Protein AF-A0A3C0BPA7-F1 (afdb_monomer)

Radius of gyration: 24.8 Å; Cα contacts (8 Å, |Δi|>4): 128; chains: 1; bounding box: 47×26×80 Å

Solvent-accessible surface area (backbone atoms only — not comparable to full-atom values): 7140 Å² total; per-residue (Å²): 140,68,81,61,56,61,61,52,55,52,53,59,57,46,54,59,53,50,54,53,51,51,59,47,48,57,52,46,53,56,59,72,69,52,81,65,97,70,80,82,76,72,94,75,88,63,90,46,69,28,39,39,36,44,50,26,24,32,47,75,87,90,47,78,56,41,78,62,42,65,53,72,45,62,53,100,63,88,81,84,88,82,79,65,90,89,68,36,65,70,54,54,58,41,43,72,71,49,77,48,83,66,78,39,62,50,47,24,46,33,83,42,65,69,123

Nearest PDB structures (foldseek):
  9g2k-assembly1_B  TM=8.058E-01  e=7.611E-07  Mycolicibac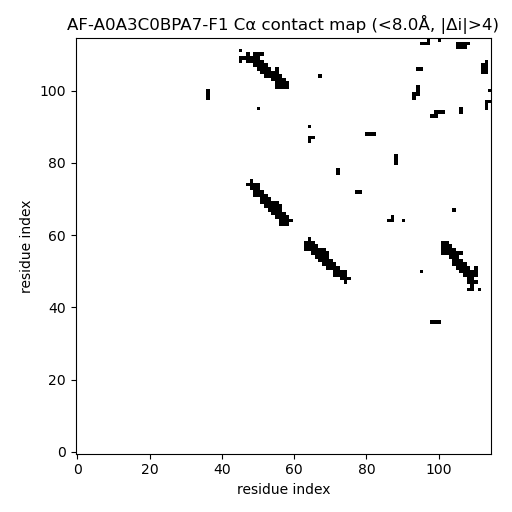terium thermoresistibile ATCC 19527
  9g2s-assembly1_B  TM=8.001E-01  e=3.965E-06  Mycolicibacterium thermoresistibile ATCC 19527
  9fw3-assembly1_B  TM=7.958E-01  e=5.111E-06  Mycolicibacterium thermoresistibile ATCC 19527
  9g2t-assembly1_B  TM=7.318E-01  e=5.111E-06  Mycolicibacterium thermoresistibile ATCC 19527
  1v43-assembly1_A  TM=8.867E-01  e=1.010E-04  Pyrococcus horikoshii

Foldseek 3Di:
DPPVVVVVVVVVVVVVVVVVVVVVVVVVVVVVPDDDLDDPDDDDDAPFFKKWWAQFWADDPPDTQDGGDTDIHHGPDDDDDDDDPSNCPVVVVCVQVVVDDTPDTFMDTNNHTPD

Sequence (115 aa):
AFQLVAPLLILSGITAQIRVADAALDRYDALRESTLIDDGGKDIVLPRYDIEFSSVRFGYERKDVLKDISFTVPERSMTALVGKSGCGKSTIVNLIARFWDVRSGSIKIGGVDVR

Secondary structure (DSSP, 8-state):
--TTHHHHHHHHHHHHHHHHHHHHHHHHHHHHTPPPS-SS------S---EEEEEEEEEETTEEEEEEEEEEE-TT-------STTSSHHHHHHHHTTSS--SEEEEEETTEE--

Mean predicted aligned error: 7.1 Å

Structure (mmCIF, N/CA/C/O backbone):
data_AF-A0A3C0BPA7-F1
#
_entry.id   AF-A0A3C0BPA7-F1
#
loop_
_atom_site.group_PDB
_atom_site.id
_atom_site.type_symbol
_atom_site.label_atom_id
_atom_site.label_alt_id
_atom_site.label_comp_id
_atom_site.label_asym_id
_atom_site.label_entity_id
_atom_site.label_seq_id
_atom_site.pdbx_PDB_ins_code
_atom_site.Cartn_x
_atom_site.Cartn_y
_atom_site.Cartn_z
_atom_site.occupancy
_atom_site.B_iso_or_equiv
_atom_site.auth_seq_id
_atom_site.auth_comp_id
_atom_site.auth_asym_id
_atom_site.auth_atom_id
_atom_site.pdbx_PDB_model_num
ATOM 1 N N . ALA A 1 1 ? 23.042 13.719 -62.025 1.00 57.81 1 ALA A N 1
ATOM 2 C CA . ALA A 1 1 ? 23.318 12.607 -61.089 1.00 57.81 1 ALA A CA 1
ATOM 3 C C . ALA A 1 1 ? 23.203 12.972 -59.591 1.00 57.81 1 ALA A C 1
ATOM 5 O O . ALA A 1 1 ? 23.304 12.071 -58.775 1.00 57.81 1 ALA A O 1
ATOM 6 N N . PHE A 1 2 ? 22.929 14.230 -59.194 1.00 64.19 2 PHE A N 1
ATOM 7 C CA . PHE A 1 2 ? 22.867 14.651 -57.772 1.00 64.19 2 PHE A CA 1
ATOM 8 C C . PHE A 1 2 ? 21.454 14.753 -57.153 1.00 64.19 2 PHE A C 1
ATOM 10 O O . PHE A 1 2 ? 21.323 15.038 -55.967 1.00 64.19 2 PHE A O 1
ATOM 17 N N . GLN A 1 3 ? 20.385 14.507 -57.916 1.00 74.94 3 GLN A N 1
ATOM 18 C CA . GLN A 1 3 ? 19.006 14.766 -57.465 1.00 74.94 3 GLN A CA 1
ATOM 19 C C . GLN A 1 3 ? 18.483 13.802 -56.384 1.00 74.94 3 GLN A C 1
ATOM 21 O O . GLN A 1 3 ? 17.486 14.108 -55.741 1.00 74.94 3 GLN A O 1
ATOM 26 N N . LEU A 1 4 ? 19.154 12.669 -56.148 1.00 80.69 4 LEU A N 1
ATOM 27 C CA . LEU A 1 4 ? 18.721 11.670 -55.162 1.00 80.69 4 LEU A CA 1
ATOM 28 C C . LEU A 1 4 ? 19.307 11.883 -53.761 1.00 80.69 4 LEU A C 1
ATOM 30 O O . LEU A 1 4 ? 18.773 11.337 -52.804 1.00 80.69 4 LEU A O 1
ATOM 34 N N . VAL A 1 5 ? 20.355 12.699 -53.611 1.00 84.62 5 VAL A N 1
ATOM 35 C CA . VAL A 1 5 ? 21.038 12.888 -52.318 1.00 84.62 5 VAL A CA 1
ATOM 36 C C . VAL A 1 5 ? 20.150 13.634 -51.317 1.00 84.62 5 VAL A C 1
ATOM 38 O O . VAL A 1 5 ? 20.037 13.219 -50.168 1.00 84.62 5 VAL A O 1
ATOM 41 N N . ALA A 1 6 ? 19.473 14.701 -51.752 1.00 83.19 6 ALA A N 1
ATOM 42 C CA . ALA A 1 6 ? 18.606 15.492 -50.877 1.00 83.19 6 ALA A CA 1
ATOM 43 C C . ALA A 1 6 ? 17.372 14.710 -50.365 1.00 83.19 6 ALA A C 1
ATOM 45 O O . ALA A 1 6 ? 17.155 14.712 -49.153 1.00 83.19 6 ALA A O 1
ATOM 46 N N . PRO A 1 7 ? 16.610 13.973 -51.204 1.00 84.06 7 PRO A N 1
ATOM 47 C CA . PRO A 1 7 ? 15.542 13.093 -50.722 1.00 84.06 7 PRO A CA 1
ATOM 48 C C . PRO A 1 7 ? 16.030 12.027 -49.732 1.00 84.06 7 PRO A C 1
ATOM 50 O O . PRO A 1 7 ? 15.355 11.755 -48.742 1.00 84.06 7 PRO A O 1
ATOM 53 N N . LEU A 1 8 ? 17.219 11.455 -49.960 1.00 85.44 8 LEU A N 1
ATOM 54 C CA . LEU A 1 8 ? 17.790 10.431 -49.081 1.00 85.44 8 LEU A CA 1
ATOM 55 C C . LEU A 1 8 ? 18.153 10.989 -47.695 1.00 85.44 8 LEU A C 1
ATOM 57 O O . LEU A 1 8 ? 17.925 10.328 -46.685 1.00 85.44 8 LEU A O 1
ATOM 61 N N . LEU A 1 9 ? 18.689 12.213 -47.643 1.00 82.38 9 LEU A N 1
ATOM 62 C CA . LEU A 1 9 ? 19.013 12.908 -46.392 1.00 82.38 9 LEU A CA 1
ATOM 63 C C . LEU A 1 9 ? 17.760 13.329 -45.609 1.00 82.38 9 LEU A C 1
ATOM 65 O O . LEU A 1 9 ? 17.761 13.307 -44.382 1.00 82.38 9 LEU A O 1
ATOM 69 N N . ILE A 1 10 ? 16.671 13.681 -46.297 1.00 84.12 10 ILE A N 1
ATOM 70 C CA . ILE A 1 10 ? 15.385 13.963 -45.641 1.00 84.12 10 ILE A CA 1
ATOM 71 C C . ILE A 1 10 ? 14.807 12.672 -45.040 1.00 84.12 10 ILE A C 1
ATOM 73 O O . ILE A 1 10 ? 14.406 12.658 -43.876 1.00 84.12 10 ILE A O 1
ATOM 77 N N . LEU A 1 11 ? 14.827 11.564 -45.791 1.00 83.62 11 LEU A N 1
ATOM 78 C CA . LEU A 1 11 ? 14.376 10.252 -45.309 1.00 83.62 11 LEU A CA 1
ATOM 79 C C . LEU A 1 11 ? 15.194 9.751 -44.105 1.00 83.62 11 LEU A C 1
ATOM 81 O O . LEU A 1 11 ? 14.627 9.195 -43.158 1.00 83.62 11 LEU A O 1
ATOM 85 N N . SER A 1 12 ? 16.510 9.985 -44.092 1.00 82.38 12 SER A N 1
ATOM 86 C CA . SER A 1 12 ? 17.352 9.614 -42.948 1.00 82.38 12 SER A CA 1
ATOM 87 C C . SER A 1 12 ? 17.001 10.417 -41.688 1.00 82.38 12 SER A C 1
ATOM 89 O O . SER A 1 12 ? 16.960 9.846 -40.597 1.00 82.38 12 SER A O 1
ATOM 91 N N . GLY A 1 13 ? 16.646 11.700 -41.830 1.00 82.69 13 GLY A N 1
ATOM 92 C CA . GLY A 1 13 ? 16.157 12.538 -40.730 1.00 82.69 13 GLY A CA 1
ATOM 93 C C . GLY A 1 13 ? 14.803 12.086 -40.168 1.00 82.69 13 GLY A C 1
ATOM 94 O O . GLY A 1 13 ? 14.609 12.067 -38.951 1.00 82.69 13 GLY A O 1
ATOM 95 N N . ILE A 1 14 ? 13.885 11.645 -41.036 1.00 90.00 14 ILE A N 1
ATOM 96 C CA . ILE A 1 14 ? 12.544 11.173 -40.642 1.00 90.00 14 ILE A CA 1
ATOM 97 C C . ILE A 1 14 ? 12.610 9.855 -39.856 1.00 90.00 14 ILE A C 1
ATOM 99 O O . ILE A 1 14 ? 11.799 9.629 -38.960 1.00 90.00 14 ILE A O 1
ATOM 103 N N . THR A 1 15 ? 13.608 9.004 -40.109 1.00 88.25 15 THR A N 1
ATOM 104 C CA . THR A 1 15 ? 13.751 7.708 -39.416 1.00 88.25 15 THR A CA 1
ATOM 105 C C . THR A 1 15 ? 13.853 7.870 -37.892 1.00 88.25 15 THR A C 1
ATOM 107 O O . THR A 1 15 ? 13.307 7.069 -37.131 1.00 88.25 15 THR A O 1
ATOM 110 N N . ALA A 1 16 ? 14.519 8.928 -37.416 1.00 86.56 16 ALA A N 1
ATOM 111 C CA . ALA A 1 16 ? 14.576 9.232 -35.988 1.00 86.56 16 ALA A CA 1
ATOM 112 C C . ALA A 1 16 ? 13.202 9.643 -35.431 1.00 86.56 16 ALA A C 1
ATOM 114 O O . ALA A 1 16 ? 12.836 9.199 -34.345 1.00 86.56 16 ALA A O 1
ATOM 115 N N . GLN A 1 17 ? 12.431 10.432 -36.184 1.00 90.62 17 GLN A N 1
ATOM 116 C CA . GLN A 1 17 ? 11.088 10.858 -35.784 1.00 90.62 17 GLN A CA 1
ATOM 117 C C . GLN A 1 17 ? 10.099 9.692 -35.739 1.00 90.62 17 GLN A C 1
ATOM 119 O O . GLN A 1 17 ? 9.330 9.602 -34.786 1.00 90.62 17 GLN A O 1
ATOM 124 N N . ILE A 1 18 ? 10.168 8.766 -36.701 1.00 94.00 18 ILE A N 1
ATOM 125 C CA . ILE A 1 18 ? 9.340 7.551 -36.706 1.00 94.00 18 ILE A CA 1
ATOM 126 C C . ILE A 1 18 ? 9.581 6.736 -35.432 1.00 94.00 1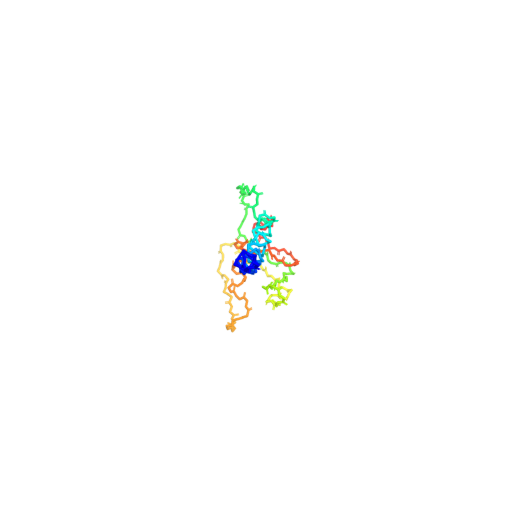8 ILE A C 1
ATOM 128 O O . ILE A 1 18 ? 8.622 6.376 -34.764 1.00 94.00 18 ILE A O 1
ATOM 132 N N . ARG A 1 19 ? 10.842 6.519 -35.030 1.00 93.81 19 ARG A N 1
ATOM 133 C CA . ARG A 1 19 ? 11.152 5.777 -33.791 1.00 93.81 19 ARG A CA 1
ATOM 134 C C . ARG A 1 19 ? 10.611 6.451 -32.531 1.00 93.81 19 ARG A C 1
ATOM 136 O O . ARG A 1 19 ? 10.200 5.770 -31.599 1.00 93.81 19 ARG A O 1
ATOM 143 N N . VAL A 1 20 ? 10.632 7.783 -32.482 1.00 95.06 20 VAL A N 1
ATOM 144 C CA . VAL A 1 20 ? 10.063 8.532 -31.351 1.00 95.06 20 VAL A CA 1
ATOM 145 C C . VAL A 1 20 ? 8.541 8.407 -31.324 1.00 95.06 20 VAL A C 1
ATOM 147 O O . VAL A 1 20 ? 7.979 8.233 -30.245 1.00 95.06 20 VAL A O 1
ATOM 150 N N . ALA A 1 21 ? 7.890 8.487 -32.487 1.00 95.94 21 ALA A N 1
ATOM 151 C CA . ALA A 1 21 ? 6.448 8.305 -32.603 1.00 95.94 21 ALA A CA 1
ATOM 152 C C . ALA A 1 21 ? 6.029 6.893 -32.174 1.00 95.94 21 ALA A C 1
ATOM 154 O O . ALA A 1 21 ? 5.111 6.760 -31.375 1.00 95.94 21 ALA A O 1
ATOM 155 N N . ASP A 1 22 ? 6.759 5.870 -32.615 1.00 96.2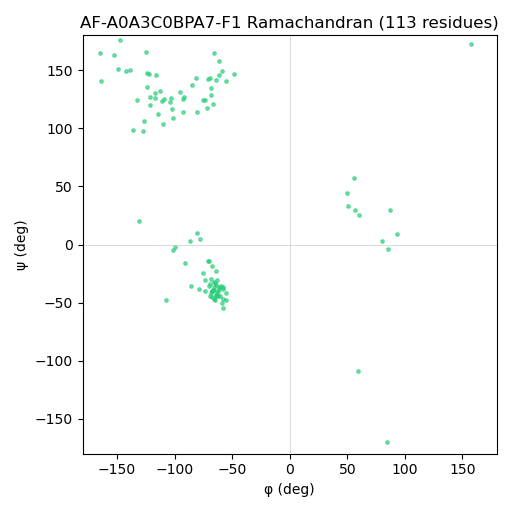5 22 ASP A N 1
ATOM 156 C CA . ASP A 1 22 ? 6.514 4.467 -32.267 1.00 96.25 22 ASP A CA 1
ATOM 157 C C . ASP A 1 22 ? 6.586 4.247 -30.747 1.00 96.25 22 ASP A C 1
ATOM 159 O O . ASP A 1 22 ? 5.620 3.832 -30.118 1.00 96.25 22 ASP A O 1
ATOM 163 N N . ALA A 1 23 ? 7.661 4.718 -30.104 1.00 95.56 23 ALA A N 1
ATOM 164 C CA . ALA A 1 23 ? 7.803 4.637 -28.649 1.00 95.56 23 ALA A CA 1
ATOM 165 C C . ALA A 1 23 ? 6.744 5.447 -27.871 1.00 95.56 23 ALA A C 1
ATOM 167 O O . ALA A 1 23 ? 6.526 5.212 -26.679 1.00 95.56 23 ALA A O 1
ATOM 168 N N . ALA A 1 24 ? 6.140 6.466 -28.490 1.00 95.50 24 ALA A N 1
ATOM 169 C CA . ALA A 1 24 ? 5.036 7.209 -27.894 1.00 95.50 24 ALA A CA 1
ATOM 170 C C . ALA A 1 24 ? 3.712 6.445 -28.019 1.00 95.50 24 ALA A C 1
ATOM 172 O O . ALA A 1 24 ? 2.939 6.450 -27.061 1.00 95.50 24 ALA A O 1
ATOM 173 N N . LEU A 1 25 ? 3.485 5.773 -29.151 1.00 95.56 25 LEU A N 1
ATOM 174 C CA . LEU A 1 25 ? 2.339 4.891 -29.359 1.00 95.56 25 LEU A CA 1
ATOM 175 C C . LEU A 1 25 ? 2.389 3.693 -28.407 1.00 95.56 25 LEU A C 1
ATOM 177 O O . LEU A 1 25 ? 1.408 3.460 -27.712 1.00 95.56 25 LEU A O 1
ATOM 181 N N . ASP A 1 26 ? 3.551 3.060 -28.230 1.00 95.06 26 ASP A N 1
ATOM 182 C CA . ASP A 1 26 ? 3.725 1.969 -27.257 1.00 95.06 26 ASP A CA 1
ATOM 183 C C . ASP A 1 26 ? 3.319 2.387 -25.831 1.00 95.06 26 ASP A C 1
ATOM 185 O O . ASP A 1 26 ? 2.660 1.646 -25.099 1.00 95.06 26 ASP A O 1
ATOM 189 N N . ARG A 1 27 ? 3.688 3.607 -25.411 1.00 92.38 27 ARG A N 1
ATOM 190 C CA . ARG A 1 27 ? 3.285 4.148 -24.099 1.00 92.38 27 ARG A CA 1
ATOM 191 C C . ARG A 1 27 ? 1.798 4.477 -24.038 1.00 92.38 27 ARG A C 1
ATOM 193 O O . ARG A 1 27 ? 1.200 4.340 -22.973 1.00 92.38 27 ARG A O 1
ATOM 200 N N . TYR A 1 28 ? 1.222 4.950 -25.139 1.00 93.94 28 TYR A N 1
ATOM 201 C CA . TYR A 1 28 ? -0.205 5.229 -25.228 1.00 93.94 28 TYR A CA 1
ATOM 202 C C . TYR A 1 28 ? -1.022 3.943 -25.090 1.00 93.94 28 TYR A C 1
ATOM 204 O O . TYR A 1 28 ? -1.942 3.904 -24.274 1.00 93.94 28 TYR A O 1
ATOM 212 N N . ASP A 1 29 ? -0.650 2.889 -25.812 1.00 92.06 29 ASP A N 1
ATOM 213 C CA . ASP A 1 29 ? -1.342 1.604 -25.750 1.00 92.06 29 ASP A CA 1
ATOM 214 C C . ASP A 1 29 ? -1.228 0.989 -24.348 1.00 92.06 29 ASP A C 1
ATOM 216 O O . ASP A 1 29 ? -2.239 0.591 -23.769 1.00 92.06 29 ASP A O 1
ATOM 220 N N . ALA A 1 30 ? -0.049 1.059 -23.717 1.00 88.50 30 ALA A N 1
ATOM 221 C CA . ALA A 1 30 ? 0.134 0.617 -22.332 1.00 88.50 30 ALA A CA 1
ATOM 222 C C . ALA A 1 30 ? -0.753 1.371 -21.318 1.00 88.50 30 ALA A C 1
ATOM 224 O O . ALA A 1 30 ? -1.215 0.785 -20.339 1.00 88.50 30 ALA A O 1
ATOM 225 N N . LEU A 1 31 ? -0.996 2.671 -21.526 1.00 88.56 31 LEU A N 1
ATOM 226 C CA . LEU A 1 31 ? -1.915 3.450 -20.687 1.00 88.56 31 LEU A CA 1
ATOM 227 C C . LEU A 1 31 ? -3.375 3.095 -20.967 1.00 88.56 31 LEU A C 1
ATOM 229 O O . LEU A 1 31 ? -4.174 2.999 -20.036 1.00 88.56 31 LEU A O 1
ATOM 233 N N . ARG A 1 32 ? -3.727 2.899 -22.238 1.00 87.69 32 ARG A N 1
ATOM 234 C CA . ARG A 1 32 ? -5.085 2.559 -22.661 1.00 87.69 32 ARG A CA 1
ATOM 235 C C . ARG A 1 32 ? -5.534 1.200 -22.123 1.00 87.69 32 ARG A C 1
ATOM 237 O O . ARG A 1 32 ? -6.704 1.046 -21.794 1.00 87.69 32 ARG A 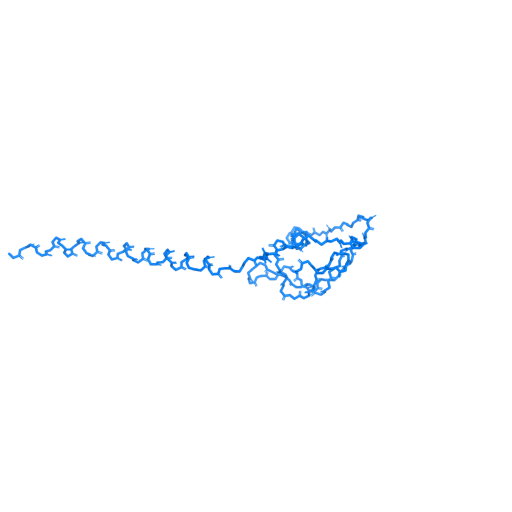O 1
ATOM 244 N N . GLU A 1 33 ? -4.618 0.243 -22.022 1.00 83.75 33 GLU A N 1
ATOM 245 C CA . GLU A 1 33 ? -4.877 -1.101 -21.490 1.00 83.75 33 GLU A CA 1
ATOM 246 C C . GLU A 1 33 ? -4.735 -1.193 -19.961 1.00 83.75 33 GLU A C 1
ATOM 248 O O . GLU A 1 33 ? -4.875 -2.274 -19.386 1.00 83.75 33 GLU A O 1
ATOM 253 N N . SER A 1 34 ? -4.459 -0.078 -19.276 1.00 82.81 34 SER A N 1
ATOM 254 C CA . SER A 1 34 ? -4.301 -0.097 -17.823 1.00 82.81 34 SER A CA 1
ATOM 255 C C . SER A 1 34 ? -5.628 -0.377 -17.111 1.00 82.81 34 SER A C 1
ATOM 257 O O . SER A 1 34 ? -6.672 0.195 -17.421 1.00 82.81 34 SER A O 1
ATOM 259 N N . THR A 1 35 ? -5.587 -1.270 -16.123 1.00 78.88 35 THR A N 1
ATOM 260 C CA . THR A 1 35 ? -6.734 -1.557 -15.260 1.00 78.88 35 THR A CA 1
ATOM 261 C C . THR A 1 35 ? -6.926 -0.422 -14.260 1.00 78.88 35 THR A C 1
ATOM 263 O O . THR A 1 35 ? -6.007 -0.111 -13.496 1.00 78.88 35 THR A O 1
ATOM 266 N N . LEU A 1 36 ? -8.120 0.167 -14.228 1.00 80.50 36 LEU A N 1
ATOM 267 C CA . LEU A 1 36 ? -8.510 1.090 -13.165 1.00 80.50 36 LEU A CA 1
ATOM 268 C C . LEU A 1 36 ? -8.723 0.308 -11.861 1.00 80.50 36 LEU A C 1
ATOM 270 O O . LEU A 1 36 ? -9.219 -0.816 -11.877 1.00 80.50 36 LEU A O 1
ATOM 274 N N . ILE A 1 37 ? -8.333 0.903 -10.731 1.00 80.50 37 ILE A N 1
ATOM 275 C CA . ILE A 1 37 ? -8.480 0.284 -9.398 1.00 80.50 37 ILE A CA 1
ATOM 276 C C . ILE A 1 37 ? -9.960 0.115 -9.028 1.00 80.50 37 ILE A C 1
ATOM 278 O O . ILE A 1 37 ? -10.320 -0.839 -8.338 1.00 80.50 37 ILE A O 1
ATOM 282 N N . ASP A 1 38 ? -10.799 1.035 -9.502 1.00 79.25 38 ASP A N 1
ATOM 283 C CA . ASP A 1 38 ? -12.244 1.004 -9.334 1.00 79.25 38 ASP A CA 1
ATOM 284 C C . ASP A 1 38 ? -12.916 1.365 -10.666 1.00 79.25 38 ASP A C 1
ATOM 286 O O . ASP A 1 38 ? -12.983 2.535 -11.048 1.00 79.25 38 ASP A O 1
ATOM 290 N N . ASP A 1 39 ? -13.347 0.342 -11.406 1.00 73.38 39 ASP A N 1
ATOM 291 C CA . ASP A 1 39 ? -14.149 0.486 -12.622 1.00 73.38 39 ASP A CA 1
ATOM 292 C C . ASP A 1 39 ? -15.570 -0.016 -12.338 1.00 73.38 39 ASP A C 1
ATOM 294 O O . ASP A 1 39 ? -15.817 -1.219 -12.229 1.00 73.38 39 ASP A O 1
ATOM 298 N N . GLY A 1 40 ? -16.508 0.918 -12.159 1.00 78.31 40 GLY A N 1
ATOM 299 C CA . GLY A 1 40 ? -17.897 0.597 -11.819 1.00 78.31 40 GLY A CA 1
ATOM 300 C C . GLY A 1 40 ? -18.186 0.441 -10.321 1.00 78.31 40 GLY A C 1
ATOM 301 O O . GLY A 1 40 ? -19.099 -0.310 -9.957 1.00 78.31 40 GLY A O 1
ATOM 302 N N . GLY A 1 41 ? -17.442 1.153 -9.470 1.00 80.25 41 GLY A N 1
ATOM 303 C CA . GLY A 1 41 ? -17.675 1.244 -8.030 1.00 80.25 41 GLY A CA 1
ATOM 304 C C . GLY A 1 41 ? -19.125 1.555 -7.664 1.00 80.25 41 GLY A C 1
ATOM 305 O O . GLY A 1 41 ? -19.857 2.237 -8.387 1.00 80.25 41 GLY A O 1
ATOM 306 N N . LYS A 1 42 ? -19.562 1.013 -6.527 1.00 84.62 42 LYS A N 1
ATOM 307 C CA . LYS A 1 42 ? -20.923 1.175 -6.006 1.00 84.62 42 LYS A CA 1
ATOM 308 C C . LYS A 1 42 ? -20.870 1.786 -4.621 1.00 84.62 42 LYS A C 1
ATOM 310 O O . LYS A 1 42 ? -19.993 1.447 -3.830 1.00 84.62 42 LYS A O 1
ATOM 315 N N . ASP A 1 43 ? -21.869 2.598 -4.305 1.00 87.94 43 ASP A N 1
ATOM 316 C CA . ASP A 1 43 ? -22.071 3.052 -2.937 1.00 87.94 43 ASP A CA 1
ATOM 317 C C . ASP A 1 43 ? -22.462 1.862 -2.058 1.00 87.94 43 ASP A C 1
ATOM 319 O O . ASP A 1 43 ? -23.460 1.176 -2.298 1.00 87.94 43 ASP A O 1
ATOM 323 N N . ILE A 1 44 ? -21.655 1.614 -1.029 1.00 90.62 44 ILE A N 1
ATOM 324 C CA . ILE A 1 44 ? -21.877 0.544 -0.060 1.00 90.62 44 ILE A CA 1
ATOM 325 C C . ILE A 1 44 ? -22.243 1.180 1.276 1.00 90.62 44 ILE A C 1
ATOM 327 O O . ILE A 1 44 ? -21.486 1.970 1.840 1.00 90.62 44 ILE A O 1
ATOM 331 N N . VAL A 1 45 ? -23.401 0.801 1.814 1.00 92.62 45 VAL A N 1
ATOM 332 C CA . VAL A 1 45 ? -23.782 1.161 3.182 1.00 92.62 45 VAL A CA 1
ATOM 333 C C . VAL A 1 45 ? -23.089 0.201 4.142 1.00 92.62 45 VAL A C 1
ATOM 335 O O . VAL A 1 45 ? -23.372 -0.998 4.147 1.00 92.62 45 VAL A O 1
ATOM 338 N N . LEU A 1 46 ? -22.179 0.730 4.957 1.00 93.69 46 LEU A N 1
ATOM 339 C CA . LEU A 1 46 ? -21.434 -0.066 5.926 1.00 93.69 46 LEU A CA 1
ATOM 340 C C . LEU A 1 46 ? -22.228 -0.240 7.233 1.00 93.69 46 LEU A C 1
ATOM 342 O O . LEU A 1 46 ? -22.790 0.732 7.743 1.00 93.69 46 LEU A O 1
ATOM 346 N N . PRO A 1 47 ? -22.256 -1.451 7.821 1.00 90.62 47 PRO A N 1
ATOM 347 C CA . PRO A 1 47 ? -22.944 -1.695 9.091 1.00 90.62 47 PRO A CA 1
ATOM 348 C C . PRO A 1 47 ? -22.170 -1.156 10.307 1.00 90.62 47 PRO A C 1
ATOM 350 O O . PRO A 1 47 ? -22.767 -0.893 11.349 1.00 90.62 47 PRO A O 1
ATOM 353 N N . ARG A 1 48 ? -20.844 -1.018 10.186 1.00 95.75 48 ARG A N 1
ATOM 354 C CA . ARG A 1 48 ? -19.904 -0.497 11.193 1.00 95.75 48 ARG A CA 1
ATOM 355 C C . ARG A 1 48 ? -18.750 0.226 10.495 1.00 95.75 48 ARG A C 1
ATOM 357 O O . ARG A 1 48 ? -18.675 0.221 9.271 1.00 95.75 48 ARG A O 1
ATOM 364 N N . TYR A 1 49 ? -17.847 0.822 11.272 1.00 96.19 49 TYR A N 1
ATOM 365 C CA . TYR A 1 49 ? -16.716 1.606 10.753 1.00 96.19 49 TYR A CA 1
ATOM 366 C C . TYR A 1 49 ? -15.366 1.223 11.376 1.00 96.19 49 TYR A C 1
ATOM 368 O O . TYR A 1 49 ? -14.430 2.019 11.361 1.00 96.19 49 TYR A O 1
ATOM 376 N N . ASP A 1 50 ? -15.257 0.030 11.962 1.00 97.88 50 ASP A N 1
ATOM 377 C CA . ASP A 1 50 ? -13.971 -0.510 12.393 1.00 97.88 50 ASP A CA 1
ATOM 378 C C . ASP A 1 50 ? -13.105 -0.856 11.175 1.00 97.88 50 ASP A C 1
ATOM 380 O O . ASP A 1 50 ? -13.623 -1.291 10.147 1.00 97.88 50 ASP A O 1
ATOM 384 N N . ILE A 1 51 ? -11.795 -0.630 11.275 1.00 98.25 51 ILE A N 1
ATOM 385 C CA . ILE A 1 51 ? -10.847 -0.903 10.188 1.00 98.25 51 ILE A CA 1
ATOM 386 C C . ILE A 1 51 ? -9.993 -2.099 10.583 1.00 98.25 51 ILE A C 1
ATOM 388 O O . ILE A 1 51 ? -9.343 -2.073 11.628 1.00 98.25 51 ILE A O 1
ATOM 392 N N . GLU A 1 52 ? -9.947 -3.123 9.741 1.00 98.31 52 GLU A N 1
ATOM 393 C CA . GLU A 1 52 ? -9.174 -4.339 9.978 1.00 98.31 52 GLU A CA 1
ATOM 394 C C . GLU A 1 52 ? -8.098 -4.505 8.906 1.00 98.31 52 GLU A C 1
ATOM 396 O O . GLU A 1 52 ? -8.394 -4.515 7.715 1.00 98.31 52 GLU A O 1
ATOM 401 N N 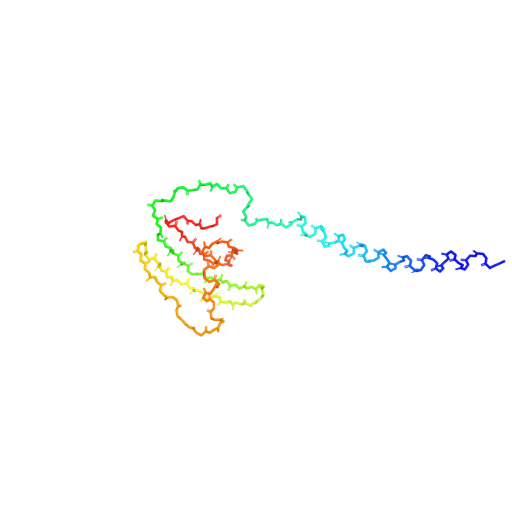. PHE A 1 53 ? -6.850 -4.661 9.339 1.00 98.38 53 PHE A N 1
ATOM 402 C CA . PHE A 1 53 ? -5.745 -5.142 8.518 1.00 98.38 53 PHE A CA 1
ATOM 403 C C . PHE A 1 53 ? -5.488 -6.603 8.883 1.00 98.38 53 PHE A C 1
ATOM 405 O O . PHE A 1 53 ? -5.242 -6.902 10.054 1.00 98.38 53 PHE A O 1
ATOM 412 N N . SER A 1 54 ? -5.484 -7.492 7.889 1.00 98.25 54 SER A N 1
ATOM 413 C CA . SER A 1 54 ? -5.244 -8.927 8.087 1.00 98.25 54 SER A CA 1
ATOM 414 C C . SER A 1 54 ? -4.110 -9.397 7.169 1.00 98.25 54 SER A C 1
ATOM 416 O O . SER A 1 54 ? -4.282 -9.505 5.953 1.00 98.25 54 SER A O 1
ATOM 418 N N . SER A 1 55 ? -2.936 -9.655 7.752 1.00 97.69 55 SER A N 1
ATOM 419 C CA . SER A 1 55 ? -1.718 -10.146 7.086 1.00 97.69 55 SER A CA 1
ATOM 420 C C . SER A 1 55 ? -1.328 -9.363 5.831 1.00 97.69 55 SER A C 1
ATOM 422 O O . SER A 1 55 ? -0.979 -9.913 4.780 1.00 97.69 55 SER A O 1
ATOM 424 N N . VAL A 1 56 ? -1.395 -8.035 5.933 1.00 97.62 56 VAL A N 1
ATOM 425 C CA . VAL A 1 56 ? -1.182 -7.136 4.801 1.00 97.62 56 VAL A CA 1
ATOM 426 C C . VAL A 1 56 ? 0.297 -7.067 4.431 1.00 97.62 56 VAL A C 1
ATOM 428 O O . VAL A 1 56 ? 1.152 -6.689 5.239 1.00 97.62 56 VAL A O 1
ATOM 431 N N . ARG A 1 57 ? 0.601 -7.367 3.163 1.00 96.94 57 ARG A N 1
ATOM 432 C CA . ARG A 1 57 ? 1.906 -7.108 2.539 1.00 96.94 57 ARG A CA 1
ATOM 433 C C . ARG A 1 57 ? 1.737 -6.117 1.397 1.00 96.94 57 ARG A C 1
ATOM 435 O O . ARG A 1 57 ? 0.903 -6.315 0.516 1.00 96.94 57 ARG A O 1
ATOM 442 N N . PHE A 1 58 ? 2.555 -5.072 1.380 1.00 96.62 58 PHE A N 1
ATOM 443 C CA . PHE A 1 58 ? 2.485 -4.025 0.363 1.00 96.62 58 PHE A CA 1
ATOM 444 C C . PHE A 1 58 ? 3.857 -3.412 0.077 1.00 96.62 58 PHE A C 1
ATOM 446 O O . PHE A 1 58 ? 4.708 -3.323 0.965 1.00 96.62 58 PHE A O 1
ATOM 453 N N . GLY A 1 59 ? 4.054 -2.934 -1.151 1.00 94.62 59 GLY A N 1
ATOM 454 C CA . GLY A 1 59 ? 5.246 -2.203 -1.555 1.00 94.62 59 GLY A CA 1
ATOM 455 C C . GLY A 1 59 ? 5.048 -1.441 -2.861 1.00 94.62 59 GLY A C 1
ATOM 456 O O . GLY A 1 59 ? 4.441 -1.975 -3.791 1.00 94.62 59 GLY A O 1
ATOM 457 N N . TYR A 1 60 ? 5.600 -0.228 -2.944 1.00 91.06 60 TYR A N 1
ATOM 458 C CA . TYR A 1 60 ? 5.660 0.535 -4.191 1.00 91.06 60 TYR A CA 1
ATOM 459 C C . TYR A 1 60 ? 6.690 -0.133 -5.122 1.00 91.06 60 TYR A C 1
ATOM 461 O O . TYR A 1 60 ? 7.866 -0.264 -4.773 1.00 91.06 60 TYR A O 1
ATOM 469 N N . GLU A 1 61 ? 6.233 -0.625 -6.276 1.00 85.50 61 GLU A N 1
ATOM 470 C CA . GLU A 1 61 ? 7.029 -1.354 -7.280 1.00 85.50 61 GLU A CA 1
ATOM 471 C C . GLU A 1 61 ? 7.706 -2.636 -6.764 1.00 85.50 61 GLU A C 1
ATOM 473 O O . GLU A 1 61 ? 7.036 -3.634 -6.535 1.00 85.50 61 GLU A O 1
ATOM 478 N N . ARG A 1 62 ? 9.037 -2.656 -6.601 1.00 84.19 62 ARG A N 1
ATOM 479 C CA . ARG A 1 62 ? 9.805 -3.830 -6.138 1.00 84.19 62 ARG A CA 1
ATOM 480 C C . ARG A 1 62 ? 10.195 -3.755 -4.662 1.00 84.19 62 ARG A C 1
ATOM 482 O O . ARG A 1 62 ? 10.763 -4.709 -4.140 1.00 84.19 62 ARG A O 1
ATOM 489 N N . LYS A 1 63 ? 9.908 -2.643 -3.976 1.00 89.19 63 LYS A N 1
ATOM 490 C CA . LYS A 1 63 ? 10.337 -2.426 -2.591 1.00 89.19 63 LYS A CA 1
ATOM 491 C C . LYS A 1 63 ? 9.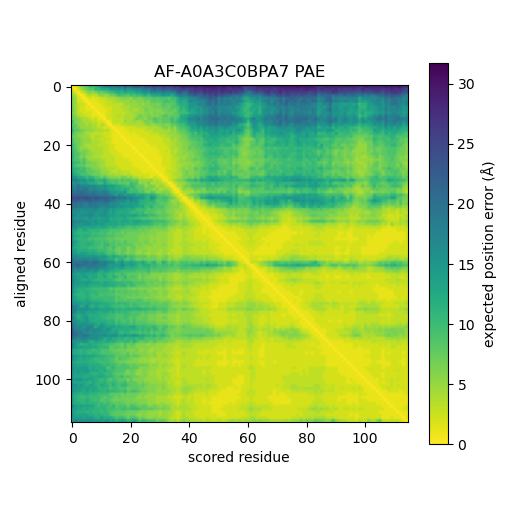192 -2.653 -1.614 1.00 89.19 63 LYS A C 1
ATOM 493 O O . LYS A 1 63 ? 8.230 -1.891 -1.598 1.00 89.19 63 LYS A O 1
ATOM 498 N N . ASP A 1 64 ? 9.340 -3.649 -0.749 1.00 91.56 64 ASP A N 1
ATOM 499 C CA . ASP A 1 64 ? 8.377 -3.915 0.321 1.00 91.56 64 ASP A CA 1
ATOM 500 C C . ASP A 1 64 ? 8.404 -2.809 1.384 1.00 91.56 64 ASP A C 1
ATOM 502 O O . ASP A 1 64 ? 9.460 -2.470 1.927 1.00 91.56 64 ASP A O 1
ATOM 506 N N . VAL A 1 65 ? 7.222 -2.274 1.693 1.00 95.50 65 VAL A N 1
ATOM 507 C CA . VAL A 1 65 ? 6.991 -1.225 2.698 1.00 95.50 65 VAL A CA 1
ATOM 508 C C . VAL A 1 65 ? 6.305 -1.803 3.934 1.00 95.50 65 VAL A C 1
ATOM 510 O O . VAL A 1 65 ? 6.759 -1.560 5.048 1.00 95.50 65 VAL A O 1
ATOM 513 N N . LEU A 1 66 ? 5.246 -2.594 3.742 1.00 96.06 66 LEU A N 1
ATOM 514 C CA . LEU A 1 66 ? 4.520 -3.290 4.805 1.00 96.06 66 LEU A CA 1
ATOM 515 C C . LEU A 1 66 ? 4.733 -4.795 4.653 1.00 96.06 66 LEU A C 1
ATOM 517 O O . LEU A 1 66 ? 4.595 -5.336 3.553 1.00 96.06 66 LEU A O 1
ATOM 521 N N . LYS A 1 67 ? 5.078 -5.465 5.753 1.00 95.69 67 LYS A N 1
ATOM 522 C CA . LYS A 1 67 ? 5.430 -6.886 5.774 1.00 95.69 67 LYS A CA 1
ATOM 523 C C . LYS A 1 67 ? 4.593 -7.593 6.833 1.00 95.69 67 LYS A C 1
ATOM 525 O O . LYS A 1 67 ? 4.965 -7.556 7.997 1.00 95.69 67 LYS A O 1
ATOM 530 N N . ASP A 1 68 ? 3.503 -8.218 6.394 1.00 96.31 68 ASP A N 1
ATOM 531 C CA . ASP A 1 68 ? 2.613 -9.025 7.241 1.00 96.31 68 ASP A CA 1
ATOM 532 C C . ASP A 1 68 ? 2.068 -8.243 8.447 1.00 96.31 68 ASP A C 1
ATOM 534 O O . ASP A 1 68 ? 2.301 -8.566 9.609 1.00 96.31 68 ASP A O 1
ATOM 538 N N . ILE A 1 69 ? 1.394 -7.131 8.151 1.00 96.81 69 ILE A N 1
ATOM 539 C CA . ILE A 1 69 ? 0.818 -6.248 9.165 1.00 96.81 69 ILE A CA 1
ATOM 540 C C . ILE A 1 69 ? -0.626 -6.658 9.451 1.00 96.81 69 ILE A C 1
ATOM 542 O O . ILE A 1 69 ? -1.448 -6.705 8.533 1.00 96.81 69 ILE A O 1
ATOM 546 N N . SER A 1 70 ? -0.927 -6.873 10.733 1.00 97.94 70 SER A N 1
ATOM 547 C CA . SER A 1 70 ? -2.270 -7.173 11.232 1.00 97.94 70 SER A CA 1
ATOM 548 C C . SER A 1 70 ? -2.598 -6.306 12.441 1.00 97.94 70 SER A C 1
ATOM 550 O O . SER A 1 70 ? -1.844 -6.294 13.414 1.00 97.94 70 SER A O 1
ATOM 552 N N . PHE A 1 71 ? -3.705 -5.572 12.381 1.00 97.81 71 PHE A N 1
ATOM 553 C CA . PHE A 1 71 ? -4.243 -4.801 13.503 1.00 97.81 71 PHE A CA 1
ATOM 554 C C . PHE A 1 71 ? -5.689 -4.392 13.224 1.00 97.81 71 PHE A C 1
ATOM 556 O O . PHE A 1 71 ? -6.142 -4.396 12.081 1.00 97.81 71 PHE A O 1
ATOM 563 N N . THR A 1 72 ? -6.388 -3.971 14.274 1.00 98.00 72 THR A N 1
ATOM 564 C CA . THR A 1 72 ? -7.750 -3.446 14.179 1.00 98.00 72 THR A CA 1
ATOM 565 C C . THR A 1 72 ? -7.807 -2.054 14.794 1.00 98.00 72 THR A C 1
ATOM 567 O O . THR A 1 72 ? -7.264 -1.827 15.876 1.00 98.00 72 THR A O 1
ATOM 570 N N . VAL A 1 73 ? -8.470 -1.127 14.107 1.00 97.88 73 VAL A N 1
ATOM 571 C CA . VAL A 1 73 ? -8.859 0.190 14.618 1.00 97.88 73 VAL A CA 1
ATOM 572 C C . VAL A 1 73 ? -10.341 0.110 14.973 1.00 97.88 73 VAL A C 1
ATOM 574 O O . VAL A 1 73 ? -11.168 0.021 14.064 1.00 97.88 73 VAL A O 1
ATOM 577 N N . PRO A 1 74 ? -10.703 0.111 16.266 1.00 97.62 74 PRO A N 1
ATOM 578 C CA . PRO A 1 74 ? -12.101 0.073 16.673 1.00 97.62 74 PRO A CA 1
ATOM 579 C C . PRO A 1 74 ? -12.870 1.296 16.168 1.00 97.62 74 PRO A C 1
ATOM 581 O O . PRO A 1 74 ? -12.339 2.412 16.146 1.00 97.62 74 PRO A O 1
ATOM 584 N N . GLU A 1 75 ? -14.144 1.112 15.826 1.00 97.00 75 GLU A N 1
ATOM 585 C CA . GLU A 1 75 ? -15.018 2.241 15.511 1.00 97.00 75 GLU A CA 1
ATOM 586 C C . GLU A 1 75 ? -15.117 3.213 16.700 1.00 97.00 75 GLU A C 1
ATOM 588 O O . GLU A 1 75 ? -15.034 2.813 17.863 1.00 97.00 75 GLU A O 1
ATOM 593 N N . ARG A 1 76 ? -15.314 4.505 16.409 1.00 96.25 76 ARG A N 1
ATOM 594 C CA . ARG A 1 76 ? -15.425 5.572 17.426 1.00 96.25 76 ARG A CA 1
ATOM 595 C C . ARG A 1 76 ? -14.212 5.665 18.368 1.00 96.25 76 ARG A C 1
ATOM 597 O O . ARG A 1 76 ? -14.349 6.085 19.515 1.00 96.25 76 ARG A O 1
ATOM 604 N N . SER A 1 77 ? -13.027 5.300 17.884 1.00 96.25 77 SER A N 1
ATOM 605 C CA . SER A 1 77 ? -11.774 5.384 18.636 1.00 96.25 77 SER A CA 1
ATOM 606 C C . SER A 1 77 ? -10.712 6.190 17.887 1.00 96.25 77 SER A C 1
ATOM 608 O O . SER A 1 77 ? -10.840 6.465 16.694 1.00 96.25 77 SER A O 1
ATOM 610 N N . MET A 1 78 ? -9.653 6.580 18.601 1.00 95.12 78 MET A N 1
ATOM 611 C CA . MET A 1 78 ? -8.476 7.222 18.020 1.00 95.12 78 MET A CA 1
ATOM 612 C C . MET A 1 78 ? -7.271 6.295 18.174 1.00 95.12 78 MET A C 1
ATOM 614 O O . MET A 1 78 ? -6.786 6.075 19.284 1.00 95.12 78 MET A O 1
ATOM 618 N N . THR A 1 79 ? -6.759 5.780 17.057 1.00 95.44 79 THR A N 1
ATOM 619 C CA . THR A 1 79 ? -5.528 4.980 17.023 1.00 95.44 79 THR A CA 1
ATOM 620 C C . THR A 1 79 ? -4.376 5.815 16.481 1.00 95.44 79 THR A C 1
ATOM 622 O O . THR A 1 79 ? -4.433 6.329 15.365 1.00 95.44 79 THR A O 1
ATOM 625 N N . ALA A 1 80 ? -3.303 5.938 17.262 1.00 96.12 80 ALA A N 1
ATOM 626 C CA . ALA A 1 80 ? -2.090 6.630 16.844 1.00 96.12 80 ALA A CA 1
ATOM 627 C C . ALA A 1 80 ? -1.078 5.648 16.234 1.00 96.12 80 ALA A C 1
ATOM 629 O O . A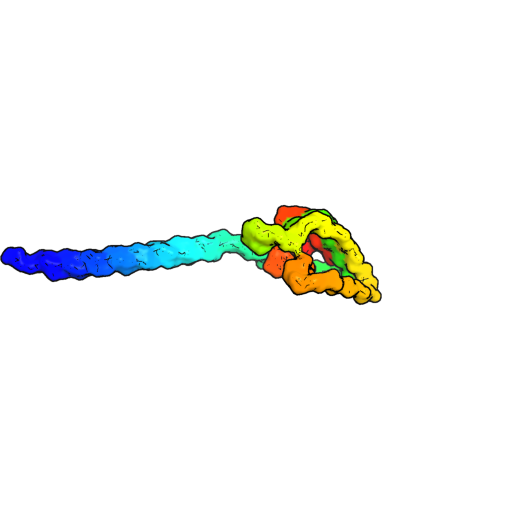LA A 1 80 ? -0.660 4.689 16.882 1.00 96.12 80 ALA A O 1
ATOM 630 N N . LEU A 1 81 ? -0.632 5.921 15.006 1.00 94.69 81 LEU A N 1
ATOM 631 C CA . LEU A 1 81 ? 0.480 5.207 14.375 1.00 94.69 81 LEU A CA 1
ATOM 632 C C . LEU A 1 81 ? 1.788 5.956 14.646 1.00 94.69 81 LEU A C 1
ATOM 634 O O . LEU A 1 81 ? 1.994 7.063 14.148 1.00 94.69 81 LEU A O 1
ATOM 638 N N . VAL A 1 82 ? 2.697 5.342 15.402 1.00 95.88 82 VAL A N 1
ATOM 639 C CA . VAL A 1 82 ? 3.980 5.948 15.792 1.00 95.88 82 VAL A CA 1
ATOM 640 C C . VAL A 1 82 ? 5.163 5.174 15.218 1.00 95.88 82 VAL A C 1
ATOM 642 O O . VAL A 1 82 ? 5.119 3.960 15.053 1.00 95.88 82 VAL A O 1
ATOM 645 N N . GLY A 1 83 ? 6.241 5.882 14.879 1.00 94.75 83 GLY A N 1
ATOM 646 C CA . GLY A 1 83 ? 7.463 5.268 14.356 1.00 94.75 83 GLY A CA 1
ATOM 647 C C . GLY A 1 83 ? 8.325 6.239 13.555 1.00 94.75 83 GLY A C 1
ATOM 648 O O . GLY A 1 83 ? 7.897 7.349 13.234 1.00 94.75 83 GLY A O 1
ATOM 649 N N . LYS A 1 84 ? 9.532 5.806 13.177 1.00 95.44 84 LYS A N 1
ATOM 650 C CA . LYS A 1 84 ? 10.501 6.610 12.406 1.00 95.44 84 LYS A CA 1
ATOM 651 C C . LYS A 1 84 ? 9.959 7.025 11.031 1.00 95.44 84 LYS A C 1
ATOM 653 O O . LYS A 1 84 ? 9.052 6.392 10.488 1.00 95.44 84 LYS A O 1
ATOM 658 N N . SER A 1 85 ? 10.509 8.090 10.448 1.00 93.62 85 SER A N 1
ATOM 659 C CA . SER A 1 85 ? 10.181 8.463 9.064 1.00 93.62 85 SER A CA 1
ATOM 660 C C . SER A 1 85 ? 10.449 7.292 8.105 1.00 93.62 85 SER A C 1
ATOM 662 O O . SER A 1 85 ? 11.406 6.543 8.295 1.00 93.62 85 SER A O 1
ATOM 664 N N . GLY A 1 86 ? 9.568 7.092 7.121 1.00 90.12 86 GLY A N 1
ATOM 665 C CA . GLY A 1 86 ? 9.694 6.020 6.125 1.00 90.12 86 GLY A CA 1
ATOM 666 C C . GLY A 1 86 ? 9.252 4.616 6.563 1.00 90.12 86 GLY A C 1
ATOM 667 O O . GLY A 1 86 ? 9.352 3.691 5.766 1.00 90.12 86 GLY A O 1
ATOM 668 N N . CYS A 1 87 ? 8.720 4.423 7.777 1.00 90.94 87 CYS A N 1
ATOM 669 C CA . CYS A 1 87 ? 8.282 3.097 8.247 1.00 90.94 87 CYS A CA 1
ATOM 670 C C . CYS A 1 87 ? 6.895 2.640 7.739 1.00 90.94 87 CYS A C 1
ATOM 672 O O . CYS A 1 87 ? 6.354 1.675 8.263 1.00 90.94 87 CYS A O 1
ATOM 674 N N . GLY A 1 88 ? 6.284 3.347 6.778 1.00 94.25 88 GLY A N 1
ATOM 675 C CA . GLY A 1 88 ? 5.004 2.944 6.173 1.00 94.25 88 GLY A CA 1
ATOM 676 C C . GLY A 1 88 ? 3.726 3.525 6.799 1.00 94.25 88 GLY A C 1
ATOM 677 O O . GLY A 1 88 ? 2.638 3.133 6.399 1.00 94.25 88 GLY A O 1
ATOM 678 N N . LYS A 1 89 ? 3.810 4.490 7.727 1.00 96.69 89 LYS A N 1
ATOM 679 C CA . LYS A 1 89 ? 2.617 5.112 8.355 1.00 96.69 89 LYS A CA 1
ATOM 680 C C . LYS A 1 89 ? 1.663 5.752 7.341 1.00 96.69 89 LYS A C 1
ATOM 682 O O . LYS A 1 89 ? 0.491 5.407 7.303 1.00 96.69 89 LYS A O 1
ATOM 687 N N . SER A 1 90 ? 2.169 6.651 6.494 1.00 95.88 90 SER A N 1
ATOM 688 C CA . SER A 1 90 ? 1.355 7.288 5.447 1.00 95.88 90 SER A CA 1
ATOM 689 C C . SER A 1 90 ? 0.845 6.266 4.431 1.00 95.88 90 SER A C 1
ATOM 691 O O . SER A 1 90 ? -0.249 6.410 3.903 1.00 95.88 90 SER A O 1
ATOM 693 N N . THR A 1 91 ? 1.610 5.196 4.201 1.00 96.50 91 THR A N 1
ATOM 694 C CA . THR A 1 91 ? 1.192 4.086 3.343 1.00 96.50 91 THR A CA 1
ATOM 695 C C . THR A 1 91 ? -0.020 3.359 3.913 1.00 96.50 91 THR A C 1
ATOM 697 O O . THR A 1 91 ? -0.956 3.116 3.168 1.00 96.50 91 THR A O 1
ATOM 700 N N . ILE A 1 92 ? -0.057 3.077 5.220 1.00 97.00 92 ILE A N 1
ATOM 701 C CA . ILE A 1 92 ? -1.237 2.492 5.878 1.00 97.00 92 ILE A CA 1
ATOM 702 C C . ILE A 1 92 ? -2.477 3.361 5.637 1.00 97.00 92 ILE A C 1
ATOM 704 O O . ILE A 1 92 ? -3.503 2.845 5.211 1.00 97.00 92 ILE A O 1
ATOM 708 N N . VAL A 1 93 ? -2.368 4.678 5.839 1.00 95.88 93 VAL A N 1
ATOM 709 C CA . VAL A 1 93 ? -3.485 5.617 5.623 1.00 95.88 93 VAL A CA 1
ATOM 710 C C . VAL A 1 93 ? -3.966 5.591 4.171 1.00 95.88 93 VAL A C 1
ATOM 712 O O . VAL A 1 93 ? -5.163 5.499 3.916 1.00 95.88 93 VAL A O 1
ATOM 715 N N . ASN A 1 94 ? -3.039 5.600 3.216 1.00 95.88 94 ASN A N 1
ATOM 716 C CA . ASN A 1 94 ? -3.368 5.555 1.794 1.00 95.88 94 ASN A CA 1
ATOM 717 C C . ASN A 1 94 ? -4.052 4.248 1.365 1.00 95.88 94 ASN A C 1
ATOM 719 O O . ASN A 1 94 ? -4.879 4.261 0.457 1.00 95.88 94 ASN A O 1
ATOM 723 N N . LEU A 1 95 ? -3.703 3.125 1.997 1.00 96.56 95 LEU A N 1
ATOM 724 C CA . LEU A 1 95 ? -4.315 1.829 1.709 1.00 96.56 95 LEU A CA 1
ATOM 725 C C . LEU A 1 95 ? -5.743 1.722 2.262 1.00 96.56 95 LEU A C 1
ATOM 727 O O . LEU A 1 95 ? -6.572 1.070 1.640 1.00 96.56 95 LEU A O 1
ATOM 731 N N . ILE A 1 96 ? -6.058 2.398 3.375 1.00 96.00 96 ILE A N 1
ATOM 732 C CA . ILE A 1 96 ? -7.440 2.496 3.886 1.00 96.00 96 ILE A CA 1
ATOM 733 C C . ILE A 1 96 ? -8.335 3.205 2.865 1.00 96.00 96 ILE A C 1
ATOM 735 O O . ILE A 1 96 ? -9.458 2.779 2.628 1.00 96.00 96 ILE A O 1
ATOM 739 N N . ALA A 1 97 ? -7.817 4.255 2.223 1.00 93.44 97 ALA A N 1
ATOM 740 C CA . ALA A 1 97 ? -8.504 4.978 1.152 1.00 93.44 97 ALA A CA 1
ATOM 741 C C . ALA A 1 97 ? -8.463 4.254 -0.210 1.00 93.44 97 ALA A C 1
ATOM 743 O O . ALA A 1 97 ? -8.882 4.829 -1.211 1.00 93.44 97 ALA A O 1
ATOM 744 N N . ARG A 1 98 ? -7.916 3.028 -0.264 1.00 93.56 98 ARG A N 1
ATOM 745 C CA . ARG A 1 98 ? -7.748 2.214 -1.478 1.00 93.56 98 ARG A CA 1
ATOM 746 C C . ARG A 1 98 ? -7.067 2.954 -2.644 1.00 93.56 98 ARG A C 1
ATOM 748 O O . ARG A 1 98 ? -7.318 2.662 -3.807 1.00 93.56 98 ARG A O 1
ATOM 755 N N . PHE A 1 99 ? -6.137 3.874 -2.363 1.00 92.75 99 PHE A N 1
ATOM 756 C CA . PHE A 1 99 ? -5.317 4.487 -3.423 1.00 92.75 99 PHE A CA 1
ATOM 757 C C . PHE A 1 99 ? -4.356 3.489 -4.084 1.00 92.75 99 PHE A C 1
ATOM 759 O O . PHE A 1 99 ? -3.854 3.738 -5.177 1.00 92.75 99 PHE A O 1
ATOM 766 N N . TRP A 1 100 ? -4.094 2.367 -3.413 1.00 93.12 100 TRP A N 1
ATOM 767 C CA . TRP A 1 100 ? -3.371 1.227 -3.955 1.00 93.12 100 TRP A CA 1
ATOM 768 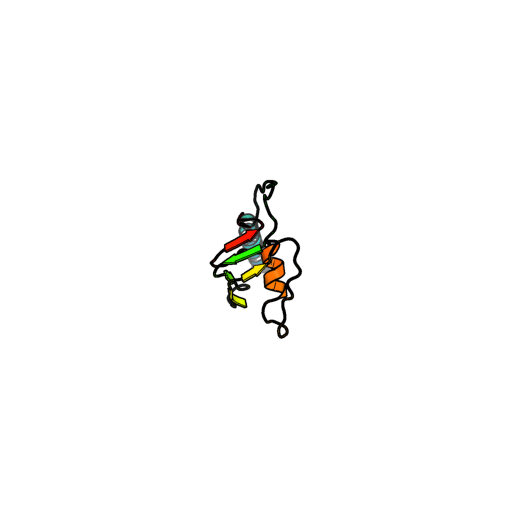C C . TRP A 1 100 ? -3.979 -0.069 -3.438 1.00 93.12 100 TRP A C 1
ATOM 770 O O . TRP A 1 100 ? -4.418 -0.141 -2.289 1.00 93.12 100 TRP A O 1
ATOM 780 N N . ASP A 1 101 ? -3.888 -1.115 -4.251 1.00 92.94 101 ASP A N 1
ATOM 781 C CA . ASP A 1 101 ? -4.162 -2.472 -3.810 1.00 92.94 101 ASP A CA 1
ATOM 782 C C . ASP A 1 101 ? -2.964 -3.088 -3.085 1.00 92.94 101 ASP A C 1
ATOM 784 O O . ASP A 1 101 ? -1.798 -2.899 -3.449 1.00 92.94 101 ASP A O 1
ATOM 788 N N . VAL A 1 102 ? -3.254 -3.880 -2.051 1.00 94.81 102 VAL A N 1
ATOM 789 C CA . VAL A 1 102 ? -2.233 -4.670 -1.350 1.00 94.81 102 VAL A CA 1
ATOM 790 C C . VAL A 1 102 ? -1.647 -5.763 -2.265 1.00 94.81 102 VAL A C 1
ATOM 792 O O . VAL A 1 102 ? -2.191 -6.089 -3.311 1.00 94.81 102 VAL A O 1
ATOM 795 N N . ARG A 1 103 ? -0.516 -6.380 -1.921 1.00 93.56 103 ARG A N 1
ATOM 796 C CA . ARG A 1 103 ? -0.054 -7.574 -2.665 1.00 93.56 103 ARG A CA 1
ATOM 797 C C . ARG A 1 103 ? -0.672 -8.853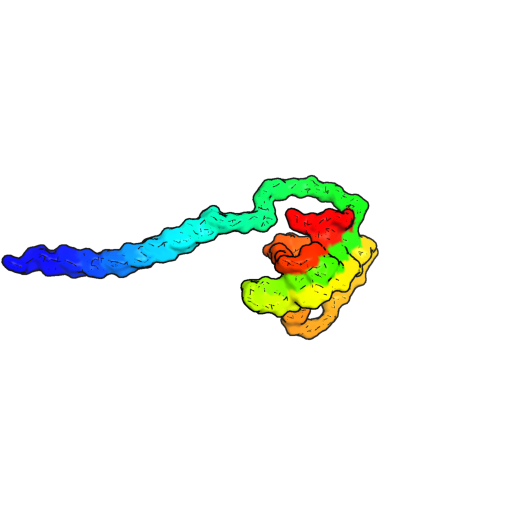 -2.129 1.00 93.56 103 ARG A C 1
ATOM 799 O O . ARG A 1 103 ? -0.952 -9.772 -2.886 1.00 93.56 103 ARG A O 1
ATOM 806 N N . SER A 1 104 ? -0.864 -8.908 -0.818 1.00 96.00 104 SER A N 1
ATOM 807 C CA . SER A 1 104 ? -1.526 -10.008 -0.127 1.00 96.00 104 SER A CA 1
ATOM 808 C C . SER A 1 104 ? -2.166 -9.510 1.163 1.00 96.00 104 SER A C 1
ATOM 810 O O . SER A 1 104 ? -1.801 -8.440 1.663 1.00 96.00 104 SER A O 1
ATOM 812 N N . GLY A 1 105 ? -3.080 -10.315 1.702 1.00 96.94 105 GLY A N 1
ATOM 813 C CA . GLY A 1 105 ? -3.913 -9.943 2.841 1.00 96.94 105 GLY A CA 1
ATOM 814 C C . GLY A 1 105 ? -5.150 -9.155 2.416 1.00 96.94 105 GLY A C 1
ATOM 815 O O . GLY A 1 105 ? -5.449 -9.049 1.224 1.00 96.94 105 GLY A O 1
ATOM 816 N N . SER A 1 106 ? -5.849 -8.606 3.404 1.00 97.75 106 SER A N 1
ATOM 817 C CA . SER A 1 106 ? -7.069 -7.817 3.211 1.00 97.75 106 SER A CA 1
ATOM 818 C C . SER A 1 106 ? -7.088 -6.600 4.122 1.00 97.75 106 SER A C 1
ATOM 820 O O . SER A 1 106 ? -6.543 -6.636 5.230 1.00 97.75 106 SER A O 1
ATOM 822 N N . ILE A 1 107 ? -7.753 -5.546 3.656 1.00 98.12 107 ILE A N 1
ATOM 823 C CA . ILE A 1 107 ? -8.102 -4.381 4.464 1.00 98.12 107 ILE A CA 1
ATOM 824 C C . ILE A 1 107 ? -9.615 -4.255 4.407 1.00 98.12 107 ILE A C 1
ATOM 826 O O . ILE A 1 107 ? -10.184 -4.247 3.319 1.00 98.12 107 ILE A O 1
ATOM 830 N N . LYS A 1 108 ? -10.268 -4.181 5.563 1.00 97.62 108 LYS A N 1
ATOM 831 C CA . LYS A 1 108 ? -11.727 -4.102 5.648 1.00 97.62 108 LYS A CA 1
ATOM 832 C C . LYS A 1 108 ? -12.163 -2.880 6.427 1.00 97.62 108 LYS A C 1
ATOM 834 O O . LYS A 1 108 ? -11.497 -2.500 7.386 1.00 97.62 108 LYS A O 1
ATOM 839 N N . ILE A 1 109 ? -13.303 -2.314 6.049 1.00 97.56 109 ILE A N 1
ATOM 840 C CA . ILE A 1 109 ? -14.001 -1.272 6.802 1.00 97.56 109 ILE A CA 1
ATOM 841 C C . ILE A 1 109 ? -15.400 -1.798 7.113 1.00 97.56 109 ILE A C 1
ATOM 843 O O . ILE A 1 109 ? -16.145 -2.173 6.210 1.00 97.56 109 ILE A O 1
ATOM 847 N N . GLY A 1 110 ? -15.750 -1.903 8.395 1.00 96.12 110 GLY A N 1
ATOM 848 C CA . GLY A 1 110 ? -17.049 -2.434 8.813 1.00 96.12 110 GLY A CA 1
ATOM 849 C C . GLY A 1 110 ? -17.310 -3.875 8.366 1.00 96.12 110 GLY A C 1
ATOM 850 O O . GLY A 1 110 ? -18.463 -4.260 8.184 1.00 96.12 110 GLY A O 1
ATOM 851 N N . GLY A 1 111 ? -16.249 -4.658 8.144 1.00 95.75 111 GLY A N 1
ATOM 852 C CA . GLY A 1 111 ? -16.314 -6.029 7.629 1.00 95.75 111 GLY A CA 1
ATOM 853 C C . GLY A 1 111 ? -16.373 -6.166 6.101 1.00 95.75 111 GLY A C 1
ATOM 854 O O . GLY A 1 111 ? -16.313 -7.294 5.612 1.00 95.75 111 GLY A O 1
ATOM 855 N N . VAL A 1 112 ? -16.443 -5.065 5.348 1.00 95.19 112 VAL A N 1
ATOM 856 C CA . VAL A 1 112 ? -16.405 -5.064 3.876 1.00 95.19 112 VAL A CA 1
ATOM 857 C C . VAL A 1 112 ? -14.974 -4.815 3.412 1.00 95.19 112 VAL A C 1
ATOM 859 O O . VAL A 1 112 ? -14.326 -3.905 3.922 1.00 95.19 112 VAL A O 1
ATOM 862 N N . ASP A 1 113 ? -14.467 -5.633 2.488 1.00 94.31 113 ASP A N 1
ATOM 863 C CA . ASP A 1 113 ? -13.139 -5.414 1.901 1.00 94.31 113 ASP A CA 1
ATOM 864 C C . ASP A 1 113 ? -13.125 -4.104 1.111 1.00 94.31 113 ASP A C 1
ATOM 866 O O . ASP A 1 113 ? -14.111 -3.745 0.471 1.00 94.31 113 ASP A O 1
ATOM 870 N N . VAL A 1 114 ? -12.018 -3.367 1.186 1.00 93.12 114 VAL A N 1
ATOM 871 C CA . VAL A 1 114 ? -11.864 -2.127 0.418 1.00 93.12 114 VAL A CA 1
ATOM 872 C C . VAL A 1 114 ? -11.709 -2.394 -1.077 1.00 93.12 114 VAL A C 1
ATOM 874 O O . VAL A 1 114 ? -11.820 -1.444 -1.846 1.00 93.12 114 VAL A O 1
ATOM 877 N N . ARG A 1 115 ? -11.448 -3.646 -1.480 1.00 88.38 115 ARG A N 1
ATOM 878 C CA . ARG A 1 115 ? -11.385 -4.130 -2.866 1.00 88.38 115 ARG A CA 1
ATOM 879 C C . ARG A 1 115 ? -12.741 -4.502 -3.448 1.00 88.38 115 ARG A C 1
ATOM 881 O O . ARG A 1 115 ? -13.016 -4.042 -4.582 1.00 88.38 115 ARG A O 1
#

pLDDT: mean 91.46, std 7.18, range [57.81, 98.38]